Protein AF-A0A6P0N8S7-F1 (afdb_monomer_lite)

Foldseek 3Di:
DDPLVVVLVVVCVVCVVVLVVVLVVCCVVVVHHSVVCVVVVSVVVSVVVVVVVVVVPQDCVRDPDPVRVVVVVVVVVVVCPPPPDDDDDPCCVDPCNVCVPPD

pLDDT: mean 82.35, std 13.81, range [39.59, 96.38]

Radius of gyration: 26.08 Å; chains: 1; bounding box: 46×34×67 Å

Structure (mmCIF, N/CA/C/O backbone):
data_AF-A0A6P0N8S7-F1
#
_entry.id   AF-A0A6P0N8S7-F1
#
loop_
_atom_site.group_PDB
_atom_site.id
_atom_site.type_symbol
_atom_site.label_atom_id
_atom_site.label_alt_id
_atom_site.label_comp_id
_atom_site.label_asym_id
_atom_site.label_entity_id
_atom_site.label_seq_id
_atom_site.pdbx_PDB_ins_code
_atom_site.Cartn_x
_atom_site.Cartn_y
_atom_site.Cartn_z
_atom_site.occupancy
_atom_site.B_iso_or_equiv
_atom_site.auth_seq_id
_atom_site.auth_comp_id
_atom_site.auth_asym_id
_atom_site.auth_atom_id
_atom_site.pdbx_PDB_model_num
ATOM 1 N N . MET A 1 1 ? 15.815 -13.318 18.205 1.00 39.59 1 MET A N 1
ATOM 2 C CA . MET A 1 1 ? 14.630 -12.730 18.870 1.00 39.59 1 MET A CA 1
ATOM 3 C C . MET A 1 1 ? 14.447 -11.328 18.313 1.00 39.59 1 MET A C 1
ATOM 5 O O . MET A 1 1 ? 15.402 -10.567 18.320 1.00 39.59 1 MET A O 1
ATOM 9 N N . SER A 1 2 ? 13.301 -11.078 17.676 1.00 42.38 2 SER A N 1
ATOM 10 C CA . SER A 1 2 ? 13.120 -10.032 16.658 1.00 42.38 2 SER A CA 1
ATOM 11 C C . SER A 1 2 ? 12.951 -8.624 17.246 1.00 42.38 2 SER A C 1
ATOM 13 O O . SER A 1 2 ? 12.239 -8.454 18.235 1.00 42.38 2 SER A O 1
ATOM 15 N N . LYS A 1 3 ? 13.568 -7.622 16.604 1.00 48.28 3 LYS A N 1
ATOM 16 C CA . LYS A 1 3 ? 13.580 -6.185 16.966 1.00 48.28 3 LYS A CA 1
ATOM 17 C C . LYS A 1 3 ? 12.164 -5.602 17.148 1.00 48.28 3 LYS A C 1
ATOM 19 O O . LYS A 1 3 ? 11.936 -4.782 18.031 1.00 48.28 3 LYS A O 1
ATOM 24 N N . LEU A 1 4 ? 11.203 -6.146 16.398 1.00 51.06 4 LEU A N 1
ATOM 25 C CA . LEU A 1 4 ? 9.774 -5.817 16.450 1.00 51.06 4 LEU A CA 1
ATOM 26 C C . LEU A 1 4 ? 9.123 -6.109 17.815 1.00 51.06 4 LEU A C 1
ATOM 28 O O . LEU A 1 4 ? 8.250 -5.369 18.257 1.00 51.06 4 LEU A O 1
ATOM 32 N N . SER A 1 5 ? 9.566 -7.157 18.522 1.00 53.22 5 SER A N 1
ATOM 33 C CA . SER A 1 5 ? 8.971 -7.545 19.810 1.00 53.22 5 SER A CA 1
ATOM 34 C C . SER A 1 5 ? 9.342 -6.596 20.951 1.00 53.22 5 SER A C 1
ATOM 36 O O . SER A 1 5 ? 8.564 -6.469 21.892 1.00 53.22 5 SER A O 1
ATOM 38 N N . HIS A 1 6 ? 10.516 -5.959 20.895 1.00 52.47 6 HIS A N 1
ATOM 39 C CA . HIS A 1 6 ? 10.926 -4.980 21.908 1.00 52.47 6 HIS A CA 1
ATOM 40 C C . HIS A 1 6 ? 10.215 -3.641 21.689 1.00 52.47 6 HIS A C 1
ATOM 42 O O . HIS A 1 6 ? 9.634 -3.096 22.620 1.00 52.47 6 HIS A O 1
ATOM 48 N N . GLN A 1 7 ? 10.142 -3.179 20.438 1.00 55.50 7 GLN A N 1
ATOM 49 C CA . GLN A 1 7 ? 9.487 -1.917 20.088 1.00 55.50 7 GLN A CA 1
ATOM 50 C C . GLN A 1 7 ? 7.981 -1.919 20.411 1.00 55.50 7 GLN A C 1
ATOM 52 O O . GLN A 1 7 ? 7.462 -0.923 20.908 1.00 55.50 7 GLN A O 1
ATOM 57 N N . TYR A 1 8 ? 7.291 -3.050 20.216 1.00 57.34 8 TYR A N 1
ATOM 58 C CA . TYR A 1 8 ? 5.880 -3.200 20.596 1.00 57.34 8 TYR A CA 1
ATOM 59 C C . TYR A 1 8 ? 5.665 -3.189 22.121 1.00 57.34 8 TYR A C 1
ATOM 61 O O . TYR A 1 8 ? 4.682 -2.637 22.613 1.00 57.34 8 TYR A O 1
ATOM 69 N N . SER A 1 9 ? 6.599 -3.774 22.880 1.00 59.38 9 SER A N 1
ATOM 70 C CA . SER A 1 9 ? 6.533 -3.826 24.346 1.00 59.38 9 SER A CA 1
ATOM 71 C C . SER A 1 9 ? 6.751 -2.450 24.979 1.00 59.38 9 SER A C 1
ATOM 73 O O . SER A 1 9 ? 6.021 -2.074 25.896 1.00 59.38 9 SER A O 1
ATOM 75 N N . ASP A 1 10 ? 7.714 -1.682 24.471 1.00 61.84 10 ASP A N 1
ATOM 76 C CA . ASP A 1 10 ? 8.023 -0.343 24.982 1.00 61.84 10 ASP A CA 1
ATOM 77 C C . ASP A 1 10 ? 6.930 0.672 24.607 1.00 61.84 10 ASP A C 1
ATOM 79 O O . ASP A 1 10 ? 6.531 1.500 25.431 1.00 61.84 10 ASP A O 1
ATOM 83 N N . PHE A 1 11 ? 6.368 0.554 23.397 1.00 67.06 11 PHE A N 1
ATOM 84 C CA . PHE A 1 11 ? 5.232 1.359 22.941 1.00 67.06 11 PHE A CA 1
ATOM 85 C C . PHE A 1 11 ? 3.983 1.131 23.803 1.00 67.06 11 PHE A C 1
ATOM 87 O O . PHE A 1 11 ? 3.397 2.087 24.312 1.00 67.06 11 PHE A O 1
ATOM 94 N N . ASN A 1 12 ? 3.604 -0.129 24.041 1.00 66.44 12 ASN A N 1
ATOM 95 C CA . ASN A 1 12 ? 2.434 -0.445 24.865 1.00 66.44 12 ASN A CA 1
ATOM 96 C C . ASN A 1 12 ? 2.567 0.062 26.301 1.00 66.44 12 ASN A C 1
ATOM 98 O O . ASN A 1 12 ? 1.564 0.422 26.908 1.00 66.44 12 ASN A O 1
ATOM 102 N N . ASN A 1 13 ? 3.785 0.115 26.840 1.00 71.19 13 ASN A N 1
ATOM 103 C CA . ASN A 1 13 ? 4.009 0.613 28.191 1.00 71.19 13 ASN A CA 1
ATOM 104 C C . ASN A 1 13 ? 3.863 2.145 28.266 1.00 71.19 13 ASN A C 1
ATOM 106 O O . ASN A 1 13 ? 3.286 2.668 29.216 1.00 71.19 13 ASN A O 1
ATOM 110 N N . SER A 1 14 ? 4.310 2.870 27.232 1.00 82.19 14 SER A N 1
ATOM 111 C CA . SER A 1 14 ? 4.187 4.334 27.164 1.00 82.19 14 SER A CA 1
ATOM 112 C C . SER A 1 14 ? 2.754 4.825 26.923 1.00 82.19 14 SER A C 1
ATOM 114 O O . SER A 1 14 ? 2.431 5.941 27.324 1.00 82.19 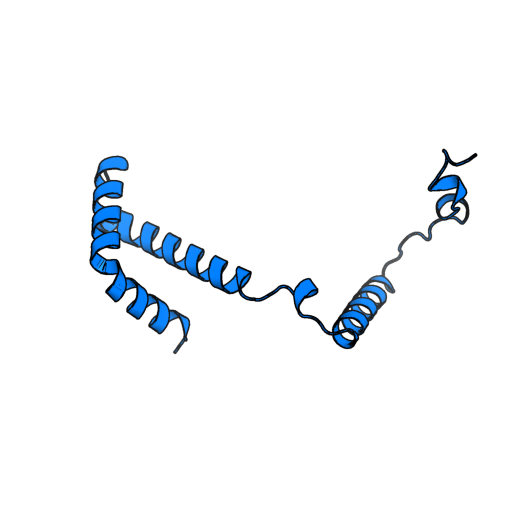14 SER A O 1
ATOM 116 N N . TYR A 1 15 ? 1.906 4.021 26.274 1.00 84.44 15 TYR A N 1
ATOM 117 C CA . TYR A 1 15 ? 0.534 4.394 25.893 1.00 84.44 15 TYR A CA 1
ATOM 118 C C . TYR A 1 15 ? -0.540 3.513 26.545 1.00 84.44 15 TYR A C 1
ATOM 120 O O . TYR A 1 15 ? -1.685 3.488 26.093 1.00 84.44 15 TYR A O 1
ATOM 128 N N . ALA A 1 16 ? -0.202 2.795 27.622 1.00 85.94 16 ALA A N 1
ATOM 129 C CA . ALA A 1 16 ? -1.098 1.831 28.266 1.00 85.94 16 ALA A CA 1
ATOM 130 C C . ALA A 1 16 ? -2.468 2.438 28.622 1.00 85.94 16 ALA A C 1
ATOM 132 O O . ALA A 1 16 ? -3.509 1.836 28.368 1.00 85.94 16 ALA A O 1
ATOM 133 N N . GLN A 1 17 ? -2.476 3.663 29.155 1.00 87.88 17 GLN A N 1
ATOM 134 C CA . GLN A 1 17 ? -3.706 4.348 29.548 1.00 87.88 17 GLN A CA 1
ATOM 135 C C . GLN A 1 17 ? -4.598 4.716 28.350 1.00 87.88 17 GLN A C 1
ATOM 137 O O . GLN A 1 17 ? -5.825 4.679 28.462 1.00 87.88 17 GLN A O 1
ATOM 142 N N . ASP A 1 18 ? -4.009 5.061 27.207 1.00 90.69 18 ASP A N 1
ATOM 143 C CA . ASP A 1 18 ? -4.760 5.402 25.996 1.00 90.69 18 ASP A CA 1
ATOM 144 C C . ASP A 1 18 ? -5.334 4.143 25.340 1.00 90.69 18 ASP A C 1
ATOM 146 O O . ASP A 1 18 ? -6.491 4.132 24.914 1.00 90.69 18 ASP A O 1
ATOM 150 N N . ILE A 1 19 ? -4.566 3.050 25.339 1.00 90.44 19 ILE A N 1
ATOM 151 C CA . ILE A 1 19 ? -5.007 1.745 24.832 1.00 90.44 19 ILE A CA 1
ATOM 152 C C . ILE A 1 19 ? -6.218 1.239 25.628 1.00 90.44 19 ILE A C 1
ATOM 154 O O . ILE A 1 19 ? -7.210 0.821 25.030 1.00 90.44 19 ILE A O 1
ATOM 158 N N . GLU A 1 20 ? -6.193 1.342 26.959 1.00 91.62 20 GLU A N 1
ATOM 159 C CA . GLU A 1 20 ? -7.328 0.956 27.811 1.00 91.62 20 GLU A CA 1
ATOM 160 C C . GLU A 1 20 ? -8.578 1.814 27.553 1.00 91.62 20 GLU A C 1
ATOM 162 O O . GLU A 1 20 ? -9.700 1.300 27.490 1.00 91.62 20 GLU A O 1
ATOM 167 N N . GLN A 1 21 ? -8.409 3.121 27.329 1.00 94.25 21 GLN A N 1
ATOM 168 C CA . GLN A 1 21 ? -9.524 4.002 26.969 1.00 94.25 21 GLN A CA 1
ATOM 169 C C . GLN A 1 21 ? -10.141 3.620 25.618 1.00 94.25 21 GLN A C 1
ATOM 171 O O . GLN A 1 21 ? -11.369 3.542 25.502 1.00 94.25 21 GLN A O 1
ATOM 176 N N . VAL A 1 22 ? -9.310 3.348 24.609 1.00 94.12 22 VAL A N 1
ATOM 177 C CA . VAL A 1 22 ? -9.761 2.905 23.281 1.00 94.12 22 VAL A CA 1
ATOM 178 C C . VAL A 1 22 ? -10.481 1.560 23.372 1.00 94.12 22 VAL A C 1
ATOM 180 O O . VAL A 1 22 ? -11.565 1.418 22.804 1.00 94.12 22 VAL A O 1
ATOM 183 N N . LEU A 1 23 ? -9.954 0.600 24.137 1.00 93.00 23 LEU A N 1
ATOM 184 C CA . LEU A 1 23 ? -10.612 -0.687 24.381 1.00 93.00 23 LEU A CA 1
ATOM 185 C C . LEU A 1 23 ? -11.997 -0.509 25.009 1.00 93.00 23 LEU A C 1
ATOM 187 O O . LEU A 1 23 ? -12.968 -1.117 24.550 1.00 93.00 23 LEU A O 1
ATOM 191 N N . GLY A 1 24 ? -12.115 0.359 26.015 1.00 93.06 24 GLY A N 1
ATOM 192 C CA . GLY A 1 24 ? -13.391 0.665 26.660 1.00 93.06 24 GLY A CA 1
ATOM 193 C C . GLY A 1 24 ? -14.399 1.323 25.712 1.00 93.06 24 GLY A C 1
ATOM 194 O O . GLY A 1 24 ? -15.585 0.983 25.732 1.00 93.06 24 GLY A O 1
ATOM 195 N N . MET A 1 25 ? -13.947 2.238 24.851 1.00 96.19 25 MET A N 1
ATOM 196 C CA . MET A 1 25 ? -14.800 2.869 23.838 1.00 96.19 25 MET A CA 1
ATOM 197 C C . MET A 1 25 ? -15.273 1.862 22.790 1.00 96.19 25 MET A C 1
ATOM 199 O O . MET A 1 25 ? -16.472 1.776 22.519 1.00 96.19 25 MET A O 1
ATOM 203 N N . LEU A 1 26 ? -14.363 1.051 22.251 1.00 94.81 26 LEU A N 1
ATOM 204 C CA . LEU A 1 26 ? -14.697 0.014 21.278 1.00 94.81 26 LEU A CA 1
ATOM 205 C C . LEU A 1 26 ? -15.637 -1.039 21.876 1.00 94.81 26 LEU A C 1
ATOM 207 O O . LEU A 1 26 ? -16.546 -1.493 21.182 1.00 94.81 26 LEU A O 1
ATOM 211 N N . SER A 1 27 ? -15.487 -1.382 23.159 1.00 96.00 27 SER A N 1
ATOM 212 C CA . SER A 1 27 ? -16.400 -2.290 23.867 1.00 96.00 27 SER A CA 1
ATOM 213 C C . SER A 1 27 ? -17.828 -1.756 23.894 1.00 96.00 27 SER A C 1
ATOM 215 O O . SER A 1 27 ? -18.763 -2.476 23.538 1.00 96.00 27 SER A O 1
ATOM 217 N N . LYS A 1 28 ? -17.995 -0.465 24.199 1.00 95.31 28 LYS A N 1
ATOM 218 C CA . LYS A 1 28 ? -19.304 0.202 24.173 1.00 95.31 28 LYS A CA 1
ATOM 219 C C . LYS A 1 28 ? -19.895 0.283 22.765 1.00 95.31 28 LYS A C 1
ATOM 221 O O . LYS A 1 28 ? -21.077 0.014 22.597 1.00 95.31 28 LYS A O 1
ATOM 226 N N . ILE A 1 29 ? -19.090 0.642 21.762 1.00 96.38 29 ILE A N 1
ATOM 227 C CA . ILE A 1 29 ? -19.560 0.829 20.377 1.00 96.38 29 ILE A CA 1
ATOM 228 C C . ILE A 1 29 ? -19.942 -0.508 19.738 1.00 96.38 29 ILE A C 1
ATOM 230 O O . ILE A 1 29 ? -20.963 -0.608 19.064 1.00 96.38 29 ILE A O 1
ATOM 234 N N . THR A 1 30 ? -19.126 -1.541 19.942 1.00 93.44 30 THR A N 1
ATOM 235 C CA . THR A 1 30 ? -19.309 -2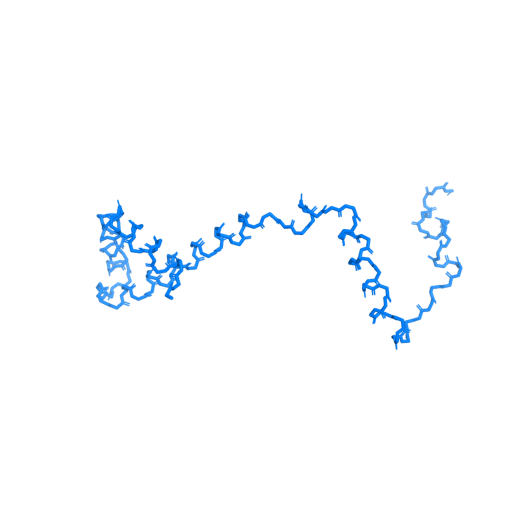.838 19.274 1.00 93.44 30 THR A CA 1
ATOM 236 C C . THR A 1 30 ? -20.164 -3.814 20.075 1.00 93.44 30 THR A C 1
ATOM 238 O O . THR A 1 30 ? -20.505 -4.873 19.554 1.00 93.44 30 THR A O 1
ATOM 241 N N . SER A 1 31 ? -20.529 -3.468 21.318 1.00 95.44 31 SER A N 1
ATOM 242 C CA . SER A 1 31 ? -21.216 -4.360 22.265 1.00 95.44 31 SER A CA 1
ATOM 243 C C . SER A 1 31 ? -20.473 -5.686 22.486 1.00 95.44 31 SER A C 1
ATOM 245 O O . SER A 1 31 ? -21.092 -6.727 22.698 1.00 95.44 31 SER A O 1
ATOM 247 N N . ARG A 1 32 ? -19.137 -5.653 22.415 1.00 94.12 32 ARG A N 1
ATOM 248 C CA . ARG A 1 32 ? -18.247 -6.803 22.637 1.00 94.12 32 ARG A CA 1
ATOM 249 C C . ARG A 1 32 ? -17.427 -6.596 23.898 1.00 94.12 32 ARG A C 1
ATOM 251 O O . ARG A 1 32 ? -17.202 -5.462 24.328 1.00 94.12 32 ARG A O 1
ATOM 258 N N . SER A 1 33 ? -16.957 -7.683 24.490 1.00 93.12 33 SER A N 1
ATOM 259 C CA . SER A 1 33 ? -16.074 -7.609 25.650 1.00 93.12 33 SER A CA 1
ATOM 260 C C . SER A 1 33 ? -14.692 -7.065 25.272 1.00 93.12 33 SER A C 1
ATOM 262 O O . SER A 1 33 ? -14.224 -7.202 24.140 1.00 93.12 33 SER A O 1
ATOM 264 N N . VAL A 1 34 ? -13.996 -6.484 26.250 1.00 91.38 34 VAL A N 1
ATOM 265 C CA . VAL A 1 34 ? -12.607 -6.027 26.078 1.00 91.38 34 VAL A CA 1
ATOM 266 C C . VAL A 1 34 ? -11.696 -7.174 25.625 1.00 91.38 34 VAL A C 1
ATOM 268 O O . VAL A 1 34 ? -10.839 -6.972 24.769 1.00 91.38 34 VAL A O 1
ATOM 271 N N . ALA A 1 35 ? -11.922 -8.391 26.131 1.00 90.69 35 ALA A N 1
ATOM 272 C CA . ALA A 1 35 ? -11.158 -9.579 25.757 1.00 90.69 35 ALA A CA 1
ATOM 273 C C . ALA A 1 35 ? -11.327 -9.958 24.275 1.00 90.69 35 ALA A C 1
ATOM 275 O O . ALA A 1 35 ? -10.365 -10.383 23.641 1.00 90.69 35 ALA A O 1
ATOM 276 N N . GLU A 1 36 ? -12.523 -9.768 23.711 1.00 91.38 36 GLU A N 1
ATOM 277 C CA . GLU A 1 36 ? -12.787 -10.017 22.288 1.00 91.38 36 GLU A CA 1
ATOM 278 C C . GLU A 1 36 ? -12.185 -8.934 21.389 1.00 91.38 36 GLU A C 1
ATOM 280 O O . GLU A 1 36 ? -11.793 -9.219 20.264 1.00 91.38 36 GLU A O 1
ATOM 285 N N . ILE A 1 37 ? -12.095 -7.692 21.869 1.00 93.38 37 ILE A N 1
ATOM 286 C CA . ILE A 1 37 ? -11.596 -6.555 21.080 1.00 93.38 37 ILE A CA 1
ATOM 287 C C . ILE A 1 37 ? -10.076 -6.481 21.092 1.00 93.38 37 ILE A C 1
ATOM 289 O O . ILE A 1 37 ? -9.478 -6.129 20.075 1.00 93.38 37 ILE A O 1
ATOM 293 N N . LYS A 1 38 ? -9.448 -6.826 22.219 1.00 90.94 38 LYS A N 1
ATOM 294 C CA . LYS A 1 38 ? -7.998 -6.763 22.399 1.00 90.94 38 LYS A CA 1
ATOM 295 C C . LYS A 1 38 ? -7.195 -7.337 21.219 1.00 90.94 38 LYS A C 1
ATOM 297 O O . LYS A 1 38 ? -6.363 -6.596 20.699 1.00 90.94 38 LYS A O 1
ATOM 302 N N . PRO A 1 39 ? -7.446 -8.567 20.724 1.00 93.06 39 PRO A N 1
ATOM 303 C CA . PRO A 1 39 ? -6.678 -9.105 19.600 1.00 93.06 39 PRO A CA 1
ATOM 304 C C . PRO A 1 39 ? -6.855 -8.301 18.303 1.00 93.06 39 PRO A C 1
ATOM 306 O O . PRO A 1 39 ? -5.919 -8.200 17.514 1.00 93.06 39 PRO A O 1
ATOM 309 N N . HIS A 1 40 ? -8.026 -7.699 18.077 1.00 92.38 40 HIS A N 1
ATOM 310 C CA . HIS A 1 40 ? -8.269 -6.863 16.899 1.00 92.38 40 HIS A CA 1
ATOM 311 C C . HIS A 1 40 ? -7.529 -5.528 16.983 1.00 92.38 40 HIS A C 1
ATOM 313 O O . HIS A 1 40 ? -6.952 -5.085 15.990 1.00 92.38 40 HIS A O 1
ATOM 319 N N . LEU A 1 41 ? -7.520 -4.904 18.163 1.00 91.31 41 LEU A N 1
ATOM 320 C CA . LEU A 1 41 ? -6.769 -3.673 18.389 1.00 91.31 41 LEU A CA 1
ATOM 321 C C . LEU A 1 41 ? -5.261 -3.926 18.291 1.00 91.31 41 LEU A C 1
ATOM 323 O O . LEU A 1 41 ? -4.569 -3.171 17.616 1.00 91.31 41 LEU A O 1
ATOM 327 N N . ASP A 1 42 ? -4.768 -5.016 18.884 1.00 89.94 42 ASP A N 1
ATOM 328 C CA . ASP A 1 42 ? -3.360 -5.411 18.785 1.00 89.94 42 ASP A CA 1
ATOM 329 C C . ASP A 1 42 ? -2.942 -5.634 17.320 1.00 89.94 42 ASP A C 1
ATOM 331 O O . ASP A 1 42 ? -1.882 -5.178 16.889 1.00 89.94 42 ASP A O 1
ATOM 335 N N . ALA A 1 43 ? -3.780 -6.302 16.519 1.00 90.88 43 ALA A N 1
ATOM 336 C CA . ALA A 1 43 ? -3.516 -6.500 15.094 1.00 90.88 43 ALA A CA 1
ATOM 337 C C . ALA A 1 43 ? -3.486 -5.172 14.316 1.00 90.88 43 ALA A C 1
ATOM 339 O O . ALA A 1 43 ? -2.616 -4.977 13.466 1.00 90.88 43 ALA A O 1
ATOM 340 N N . LEU A 1 44 ? -4.399 -4.245 14.624 1.00 91.06 44 LEU A N 1
ATOM 341 C CA . LEU A 1 44 ? -4.442 -2.923 13.997 1.00 91.06 44 LEU A CA 1
ATOM 342 C C . LEU A 1 44 ? -3.202 -2.088 14.341 1.00 91.06 44 LEU A C 1
ATOM 344 O O . LEU A 1 44 ? -2.593 -1.510 13.445 1.00 91.06 44 LEU A O 1
ATOM 348 N N . LEU A 1 45 ? -2.810 -2.046 15.617 1.00 89.31 45 LEU A N 1
ATOM 349 C CA . LEU A 1 45 ? -1.627 -1.309 16.070 1.00 89.31 45 LEU A CA 1
ATOM 350 C C . LEU A 1 45 ? -0.348 -1.860 15.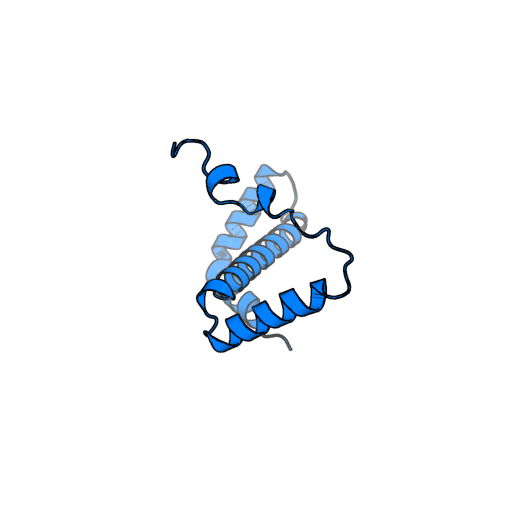437 1.00 89.31 45 LEU A C 1
ATOM 352 O O . LEU A 1 45 ? 0.490 -1.089 14.976 1.00 89.31 45 LEU A O 1
ATOM 356 N N . ASN A 1 46 ? -0.216 -3.187 15.360 1.00 86.06 46 ASN A N 1
ATOM 357 C CA . ASN A 1 46 ? 0.905 -3.817 14.665 1.00 86.06 46 ASN A CA 1
ATOM 358 C C . ASN A 1 46 ? 0.961 -3.408 13.193 1.00 86.06 46 ASN A C 1
ATOM 360 O O . ASN A 1 46 ? 2.020 -3.008 12.718 1.00 86.06 46 ASN A O 1
ATOM 364 N N . ARG A 1 47 ? -0.176 -3.448 12.494 1.00 86.25 47 ARG A N 1
ATOM 365 C CA . ARG A 1 47 ? -0.247 -3.057 11.085 1.00 86.25 47 ARG A CA 1
ATOM 366 C C . ARG A 1 47 ? 0.147 -1.594 10.871 1.00 86.25 47 ARG A C 1
ATOM 368 O O . ARG A 1 47 ? 0.947 -1.316 9.990 1.00 86.25 47 ARG A O 1
ATOM 375 N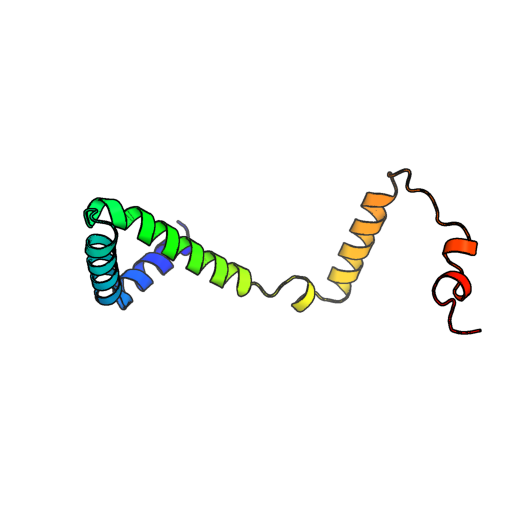 N . LEU A 1 48 ? -0.379 -0.673 11.678 1.00 85.06 48 LEU A N 1
ATOM 376 C CA . LEU A 1 48 ? -0.060 0.756 11.554 1.00 85.06 48 LEU A CA 1
ATOM 377 C C . LEU A 1 48 ? 1.421 1.046 11.829 1.00 85.06 48 LEU A C 1
ATOM 379 O O . LEU A 1 48 ? 2.007 1.922 11.197 1.00 85.06 48 LEU A O 1
ATOM 383 N N . ASN A 1 49 ? 2.038 0.302 12.748 1.00 81.81 49 ASN A N 1
ATOM 384 C CA . ASN A 1 49 ? 3.473 0.406 13.001 1.00 81.81 49 ASN A CA 1
ATOM 385 C C . ASN A 1 49 ? 4.303 -0.160 11.840 1.00 81.81 49 ASN A C 1
ATOM 387 O O . ASN A 1 49 ? 5.293 0.455 11.464 1.00 81.81 49 ASN A O 1
ATOM 391 N N . GLN A 1 50 ? 3.882 -1.275 11.237 1.00 75.75 50 GLN A N 1
ATOM 392 C CA . GLN A 1 50 ? 4.530 -1.816 10.038 1.00 75.75 50 GLN A CA 1
ATOM 393 C C . GLN A 1 50 ? 4.417 -0.859 8.849 1.00 75.75 50 GLN A C 1
ATOM 395 O O . GLN A 1 50 ? 5.423 -0.553 8.231 1.00 75.75 50 GLN A O 1
ATOM 400 N N . GLU A 1 51 ? 3.230 -0.309 8.581 1.00 74.50 51 GLU A N 1
ATOM 401 C CA . GLU A 1 51 ? 3.030 0.682 7.514 1.00 74.50 51 GLU A CA 1
ATOM 402 C C . GLU A 1 51 ? 3.880 1.942 7.739 1.00 74.50 51 GLU A C 1
ATOM 404 O O . GLU A 1 51 ? 4.379 2.536 6.785 1.00 74.50 51 GLU A O 1
ATOM 409 N N . LYS A 1 52 ? 4.088 2.343 8.999 1.00 68.88 52 LYS A N 1
ATOM 410 C CA . LYS A 1 52 ? 4.996 3.439 9.346 1.00 68.88 52 LYS A CA 1
ATOM 411 C C . LYS A 1 52 ? 6.455 3.096 9.044 1.00 68.88 52 LYS A C 1
ATOM 413 O O . LYS A 1 52 ? 7.166 3.961 8.542 1.00 68.88 52 LYS A O 1
ATOM 418 N N . ASP A 1 53 ? 6.892 1.877 9.343 1.00 64.62 53 ASP A N 1
ATOM 419 C CA . ASP A 1 53 ? 8.258 1.426 9.069 1.00 64.62 53 ASP A CA 1
ATOM 420 C C . ASP A 1 53 ? 8.493 1.229 7.557 1.00 64.62 53 ASP A C 1
ATOM 422 O O . ASP A 1 53 ? 9.522 1.665 7.043 1.00 64.62 53 ASP A O 1
ATOM 426 N N . ASP A 1 54 ? 7.514 0.693 6.824 1.00 61.31 54 ASP A N 1
ATOM 427 C CA . ASP A 1 54 ? 7.552 0.524 5.363 1.00 61.31 54 ASP A CA 1
ATOM 428 C C . ASP A 1 54 ? 7.465 1.874 4.624 1.00 61.31 54 ASP A C 1
ATOM 430 O O . ASP A 1 54 ? 8.098 2.078 3.589 1.00 61.31 54 ASP A O 1
ATOM 434 N N . SER A 1 55 ? 6.730 2.848 5.172 1.00 57.38 55 SER A N 1
ATOM 435 C CA . SER A 1 55 ? 6.727 4.228 4.670 1.00 57.38 55 SER A CA 1
ATOM 436 C C . SER A 1 55 ? 8.002 4.996 5.041 1.00 57.38 55 SER A C 1
ATOM 438 O O . SER A 1 55 ? 8.296 6.004 4.400 1.00 57.38 55 SER A O 1
ATOM 440 N N . ALA A 1 56 ? 8.725 4.572 6.083 1.00 57.12 56 ALA A N 1
ATOM 441 C CA . ALA A 1 56 ? 9.994 5.162 6.506 1.00 57.12 56 ALA A CA 1
ATOM 442 C C . ALA A 1 56 ? 11.209 4.509 5.828 1.00 57.12 56 ALA A C 1
ATOM 444 O O . ALA A 1 56 ? 12.285 5.113 5.810 1.00 57.12 56 ALA A O 1
ATOM 445 N N . SER A 1 57 ? 11.061 3.317 5.234 1.00 60.09 57 SER A N 1
ATOM 446 C CA . SER A 1 57 ? 11.981 2.859 4.198 1.00 60.09 57 SER A CA 1
ATOM 447 C C . SER A 1 57 ? 11.754 3.723 2.966 1.00 60.09 57 SER A C 1
ATOM 449 O O . SER A 1 57 ? 10.844 3.481 2.177 1.00 60.09 57 SER A O 1
ATOM 451 N N . ALA A 1 58 ? 12.545 4.790 2.856 1.00 64.94 58 ALA A N 1
ATOM 452 C CA . ALA A 1 58 ? 12.512 5.669 1.704 1.00 64.94 58 ALA A CA 1
ATOM 453 C C . ALA A 1 58 ? 12.626 4.812 0.440 1.00 64.94 58 ALA A C 1
ATOM 455 O O . ALA A 1 58 ? 13.484 3.930 0.338 1.00 64.94 58 ALA A O 1
ATOM 456 N N . SER A 1 59 ? 11.660 4.995 -0.457 1.00 76.12 59 SER A N 1
ATOM 457 C CA . SER A 1 59 ? 11.470 4.094 -1.589 1.00 76.12 59 SER A CA 1
ATOM 458 C C . SER A 1 59 ? 12.748 4.001 -2.429 1.00 76.12 59 SER A C 1
ATOM 460 O O . SER A 1 59 ? 13.560 4.929 -2.426 1.00 76.12 59 SER A O 1
ATOM 462 N N . PHE A 1 60 ? 12.919 2.907 -3.178 1.00 80.88 60 PHE A N 1
ATOM 463 C CA . PHE A 1 60 ? 14.025 2.760 -4.136 1.00 80.88 60 PHE A CA 1
ATOM 464 C C . PHE A 1 60 ? 14.188 4.040 -4.982 1.00 80.88 60 PHE A C 1
ATOM 466 O O . PHE A 1 60 ? 15.254 4.634 -5.067 1.00 80.88 60 PHE A O 1
ATOM 473 N N . TYR A 1 61 ? 13.073 4.587 -5.466 1.00 78.38 61 TYR A N 1
ATOM 474 C CA . TYR A 1 61 ? 13.039 5.813 -6.263 1.00 78.38 61 TYR A CA 1
ATOM 475 C C . TYR A 1 61 ? 13.597 7.065 -5.571 1.00 78.38 61 TYR A C 1
ATOM 477 O O . TYR A 1 61 ? 14.049 7.985 -6.249 1.00 78.38 61 TYR A O 1
ATOM 485 N N . GLU A 1 62 ? 13.540 7.119 -4.244 1.00 78.56 62 GLU A N 1
ATOM 486 C CA . GLU A 1 62 ? 13.943 8.274 -3.440 1.00 78.56 62 GLU A CA 1
ATOM 487 C C . GLU A 1 62 ? 15.392 8.173 -2.945 1.00 78.56 62 GLU A C 1
ATOM 489 O O . GLU A 1 62 ? 16.033 9.195 -2.711 1.00 78.56 62 GLU A O 1
ATOM 494 N N . THR A 1 63 ? 15.920 6.955 -2.799 1.00 82.19 63 THR A N 1
ATOM 495 C CA . THR A 1 63 ? 17.235 6.717 -2.177 1.00 82.19 63 THR A CA 1
ATOM 496 C C . THR A 1 63 ? 18.274 6.101 -3.087 1.00 82.19 63 THR A C 1
ATOM 498 O O . THR A 1 63 ? 19.458 6.151 -2.746 1.00 82.19 63 THR A O 1
ATOM 501 N N . SER A 1 64 ? 17.867 5.544 -4.225 1.00 88.31 64 SER A N 1
ATOM 502 C CA . SER A 1 64 ? 18.790 4.795 -5.058 1.00 88.31 64 SER A CA 1
ATOM 503 C C . SER A 1 64 ? 19.828 5.665 -5.740 1.00 88.31 64 SER A C 1
ATOM 505 O O . SER A 1 64 ? 19.545 6.764 -6.232 1.00 88.31 64 SER A O 1
ATOM 507 N N . THR A 1 65 ? 21.048 5.141 -5.799 1.00 92.06 65 THR A N 1
ATOM 508 C CA . THR A 1 65 ? 22.144 5.783 -6.524 1.00 92.06 65 THR A CA 1
ATOM 509 C C . THR A 1 65 ? 21.969 5.625 -8.032 1.00 92.06 65 THR A C 1
ATOM 511 O O . THR A 1 65 ? 21.161 4.833 -8.523 1.00 92.06 65 THR A O 1
ATOM 514 N N . HIS A 1 66 ? 22.754 6.376 -8.805 1.00 92.75 66 HIS A N 1
ATOM 515 C CA . HIS A 1 66 ? 22.733 6.268 -10.262 1.00 92.75 66 HIS A CA 1
ATOM 516 C C . HIS A 1 66 ? 23.119 4.860 -10.752 1.00 92.75 66 HIS A C 1
ATOM 518 O O . HIS A 1 66 ? 22.573 4.367 -11.742 1.00 92.75 66 HIS A O 1
ATOM 524 N N . GLU A 1 67 ? 24.035 4.197 -10.049 1.00 94.38 67 GLU A N 1
ATOM 525 C CA . GLU A 1 67 ? 24.478 2.835 -10.343 1.00 94.38 67 GLU A CA 1
ATOM 526 C C . GLU A 1 67 ? 23.371 1.810 -10.079 1.00 94.38 67 GLU A C 1
ATOM 528 O O . GLU A 1 67 ? 23.147 0.935 -10.913 1.00 94.38 67 GLU A O 1
ATOM 533 N N . GLU A 1 68 ? 22.644 1.942 -8.967 1.00 92.25 68 GLU A N 1
ATOM 534 C CA . GLU A 1 68 ? 21.507 1.070 -8.638 1.00 92.25 68 GLU A CA 1
ATOM 535 C C . GLU A 1 68 ? 20.378 1.226 -9.658 1.00 92.25 68 GLU A C 1
ATOM 537 O O . GLU A 1 68 ? 19.829 0.240 -10.145 1.00 92.25 68 GLU A O 1
ATOM 542 N N . TRP A 1 69 ? 20.102 2.462 -10.068 1.00 95.00 69 TRP A N 1
ATOM 543 C CA . TRP A 1 69 ? 19.169 2.753 -11.151 1.00 95.00 69 TRP A CA 1
ATOM 544 C C . TRP A 1 69 ? 19.585 2.139 -12.488 1.00 95.00 69 TRP A C 1
ATOM 546 O O . TRP A 1 69 ? 18.750 1.596 -13.212 1.00 95.00 69 TRP A O 1
ATOM 556 N N . SER A 1 70 ? 20.875 2.208 -12.815 1.00 95.25 70 SER A N 1
ATOM 557 C CA . SER A 1 70 ? 21.411 1.611 -14.041 1.00 95.25 70 SER A CA 1
ATOM 558 C C . SER A 1 70 ? 21.295 0.085 -14.018 1.00 95.25 70 SER A C 1
ATOM 560 O O . SER A 1 70 ? 20.962 -0.523 -15.035 1.00 95.25 70 SER A O 1
ATOM 562 N N . ALA A 1 71 ? 21.525 -0.532 -12.857 1.00 95.38 71 ALA A N 1
ATOM 563 C 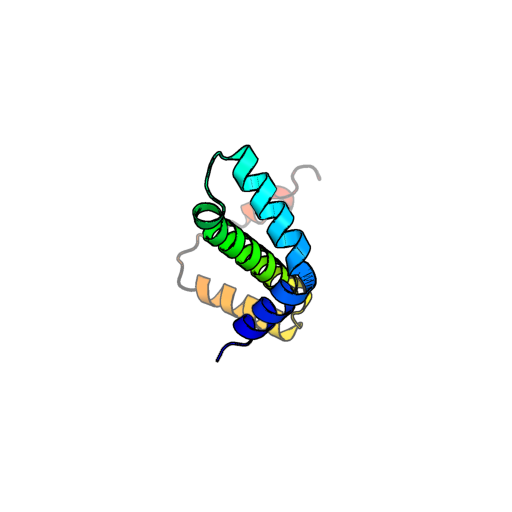CA . ALA A 1 71 ? 21.387 -1.971 -12.671 1.00 95.38 71 ALA A CA 1
ATOM 564 C C . ALA A 1 71 ? 19.926 -2.435 -12.801 1.00 95.38 71 ALA A C 1
ATOM 566 O O . ALA A 1 71 ? 19.667 -3.388 -13.535 1.00 95.38 71 ALA A O 1
ATOM 567 N N . GLU A 1 72 ? 18.972 -1.746 -12.164 1.00 95.00 72 GLU A N 1
ATOM 568 C CA . GLU A 1 72 ? 17.541 -2.065 -12.292 1.00 95.00 72 GLU A CA 1
ATOM 569 C C . GLU A 1 72 ? 17.034 -1.878 -13.725 1.00 95.00 72 GLU A C 1
ATOM 571 O O . GLU A 1 72 ? 16.291 -2.715 -14.238 1.00 95.00 72 GLU A O 1
ATOM 576 N N . PHE A 1 73 ? 17.480 -0.826 -14.418 1.00 93.94 73 PHE A N 1
ATOM 577 C CA . PHE A 1 73 ? 17.137 -0.640 -15.826 1.00 93.94 73 PHE A CA 1
ATOM 578 C C . PHE A 1 73 ? 17.647 -1.800 -16.689 1.00 93.94 73 PHE A C 1
ATOM 580 O O . PHE A 1 73 ? 16.896 -2.329 -17.510 1.00 93.94 73 PHE A O 1
ATOM 587 N N . GLN A 1 74 ? 18.892 -2.236 -16.483 1.00 95.69 74 GLN A N 1
ATOM 588 C CA . GLN A 1 74 ? 19.443 -3.368 -17.226 1.00 95.69 74 GLN A CA 1
ATOM 589 C C . GLN A 1 74 ? 18.686 -4.666 -16.918 1.00 95.69 74 GLN A C 1
ATOM 591 O O . GLN A 1 74 ? 18.322 -5.389 -17.842 1.00 95.69 74 GLN A O 1
ATOM 596 N N . ALA A 1 75 ? 18.375 -4.929 -15.645 1.00 95.12 75 ALA A N 1
ATOM 597 C CA . ALA A 1 75 ? 17.588 -6.093 -15.244 1.00 95.12 75 ALA A CA 1
ATOM 598 C C . ALA A 1 75 ? 16.190 -6.089 -15.885 1.00 95.12 75 ALA A C 1
ATOM 600 O O . ALA A 1 75 ? 15.705 -7.125 -16.353 1.00 95.12 75 ALA A O 1
ATOM 601 N N . TRP A 1 76 ? 15.556 -4.916 -15.967 1.00 93.81 76 TRP A N 1
ATOM 602 C CA . TRP A 1 76 ? 14.289 -4.751 -16.667 1.00 93.81 76 TRP A CA 1
ATOM 603 C C . TRP A 1 76 ? 14.427 -5.077 -18.160 1.00 93.81 76 TRP A C 1
ATOM 605 O O . TRP A 1 76 ? 13.649 -5.890 -18.659 1.00 93.81 76 TRP A O 1
ATOM 615 N N . VAL A 1 77 ? 15.436 -4.543 -18.858 1.00 92.56 77 VAL A N 1
ATOM 616 C CA . VAL A 1 77 ? 15.691 -4.859 -20.279 1.00 92.56 77 VAL A CA 1
ATOM 617 C C . VAL A 1 77 ? 15.904 -6.362 -20.485 1.00 92.56 77 VAL A C 1
ATOM 619 O O . VAL A 1 77 ? 15.250 -6.967 -21.337 1.00 92.56 77 VAL A O 1
ATOM 622 N N . ASP A 1 78 ? 16.758 -6.981 -19.671 1.00 93.94 78 ASP A N 1
ATOM 623 C CA . ASP A 1 78 ? 17.109 -8.400 -19.787 1.00 93.94 78 ASP A CA 1
ATOM 624 C C . ASP A 1 78 ? 15.886 -9.303 -19.566 1.00 93.94 78 ASP A C 1
ATOM 626 O O . ASP A 1 78 ? 15.689 -10.287 -20.284 1.00 93.94 78 ASP A O 1
ATOM 630 N N . SER A 1 79 ? 15.002 -8.940 -18.627 1.00 91.69 79 SER A N 1
ATOM 631 C CA . SER A 1 79 ? 13.762 -9.690 -18.378 1.00 91.69 79 SER A CA 1
ATOM 632 C C . SER A 1 79 ? 12.800 -9.693 -19.576 1.00 91.69 79 SER A C 1
ATOM 634 O O . SER A 1 79 ? 12.026 -10.638 -19.736 1.00 91.69 79 SER A O 1
ATOM 636 N N . HIS A 1 80 ? 12.887 -8.689 -20.456 1.00 86.88 80 HIS A N 1
ATOM 637 C CA . HIS A 1 80 ? 12.041 -8.554 -21.644 1.00 86.88 80 HIS A CA 1
ATOM 638 C C . HIS A 1 80 ? 12.701 -9.091 -22.921 1.00 86.88 80 HIS A C 1
ATOM 640 O O . HIS A 1 80 ? 12.011 -9.279 -23.918 1.00 86.88 80 HIS A O 1
ATOM 646 N N . GLN A 1 81 ? 14.000 -9.412 -22.902 1.00 85.50 81 GLN A N 1
ATOM 647 C CA . GLN A 1 81 ? 14.726 -9.912 -24.077 1.00 85.50 81 GLN A CA 1
ATOM 648 C C . GLN A 1 81 ? 14.183 -11.253 -24.598 1.00 85.50 81 GLN A C 1
ATOM 650 O O . GLN A 1 81 ? 14.248 -11.536 -25.791 1.00 85.50 81 GLN A O 1
ATOM 655 N N . SER A 1 82 ? 13.667 -12.092 -23.698 1.00 85.19 82 SER A N 1
ATOM 656 C CA . SER A 1 82 ? 13.086 -13.397 -24.043 1.00 85.19 82 SER A CA 1
ATOM 657 C C . SER A 1 82 ? 11.598 -13.337 -24.396 1.00 85.19 82 SER A C 1
ATOM 659 O O . SER A 1 82 ? 11.025 -14.342 -24.820 1.00 85.19 82 SER A O 1
ATOM 661 N N . LEU A 1 83 ? 10.968 -12.176 -24.210 1.00 88.06 83 LEU A N 1
ATOM 662 C CA . LEU A 1 83 ? 9.567 -11.969 -24.529 1.00 88.06 83 LEU A CA 1
ATOM 663 C C . LEU A 1 83 ? 9.451 -11.587 -26.008 1.00 88.06 83 LEU A C 1
ATOM 665 O O . LEU A 1 83 ? 10.154 -10.700 -26.485 1.00 88.06 83 LEU A O 1
ATOM 669 N N . ASP A 1 84 ? 8.542 -12.241 -26.730 1.00 84.56 84 ASP A N 1
ATOM 670 C CA . ASP A 1 84 ? 8.205 -11.900 -28.119 1.00 84.56 84 ASP A CA 1
ATOM 671 C C . ASP A 1 84 ? 7.325 -10.639 -28.145 1.00 84.56 84 ASP A C 1
ATOM 6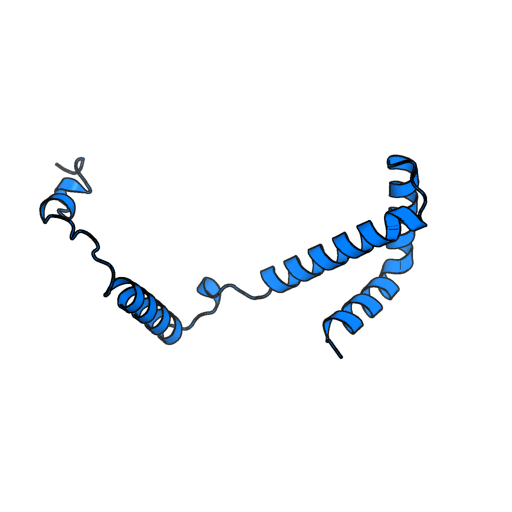73 O O . ASP A 1 84 ? 6.119 -10.681 -28.395 1.00 84.56 84 ASP A O 1
ATOM 677 N N . ILE A 1 85 ? 7.914 -9.510 -27.742 1.00 83.88 85 ILE A N 1
ATOM 678 C CA . ILE A 1 85 ? 7.226 -8.224 -27.656 1.00 83.88 85 ILE A CA 1
ATOM 679 C C . ILE A 1 85 ? 7.169 -7.628 -29.064 1.00 83.88 85 ILE A C 1
ATOM 681 O O . ILE A 1 85 ? 8.221 -7.426 -29.677 1.00 83.88 85 ILE A O 1
ATOM 685 N N . PRO A 1 86 ? 5.971 -7.298 -29.579 1.00 85.50 86 PRO A N 1
ATOM 686 C CA . PRO A 1 86 ? 5.843 -6.661 -30.878 1.00 85.50 86 PRO A CA 1
ATOM 687 C C . PRO A 1 86 ? 6.630 -5.351 -30.913 1.00 85.50 86 PRO A C 1
ATOM 689 O O . PRO A 1 86 ? 6.422 -4.464 -30.083 1.00 85.50 86 PRO A O 1
ATOM 692 N N . VAL A 1 87 ? 7.520 -5.220 -31.893 1.00 84.81 87 VAL A N 1
ATOM 693 C CA . VAL A 1 87 ? 8.240 -3.969 -32.133 1.00 84.81 87 VAL A CA 1
ATOM 694 C C . VAL A 1 87 ? 7.250 -2.937 -32.672 1.00 84.81 87 VAL A C 1
ATOM 696 O O . VAL A 1 87 ? 6.459 -3.232 -33.571 1.00 84.81 87 VAL A O 1
ATOM 699 N N . LEU A 1 88 ? 7.279 -1.726 -32.112 1.00 86.12 88 LEU A N 1
ATOM 700 C CA . LEU A 1 88 ? 6.477 -0.614 -32.617 1.00 86.12 88 LEU A CA 1
ATOM 701 C C . LEU A 1 88 ? 6.925 -0.253 -34.037 1.00 86.12 88 LEU A C 1
ATOM 703 O O . LEU A 1 88 ? 8.119 -0.233 -34.331 1.00 86.12 88 LEU A O 1
ATOM 707 N N . SER A 1 89 ? 5.970 0.041 -34.919 1.00 89.12 89 SER A N 1
ATOM 708 C CA . SER A 1 89 ? 6.294 0.532 -36.258 1.00 89.12 89 SER A CA 1
ATOM 709 C C . SER A 1 89 ? 6.951 1.913 -36.189 1.00 89.12 89 SER A C 1
ATOM 711 O O . SER A 1 89 ? 6.697 2.689 -35.265 1.00 89.12 89 SER A O 1
ATOM 713 N N . ASP A 1 90 ? 7.744 2.256 -37.206 1.00 86.25 90 ASP A N 1
ATOM 714 C CA . ASP A 1 90 ? 8.362 3.586 -37.319 1.00 86.25 90 ASP A CA 1
ATOM 715 C C . ASP A 1 90 ? 7.319 4.714 -37.294 1.00 86.25 90 ASP A C 1
ATOM 717 O O . ASP A 1 90 ? 7.559 5.780 -36.733 1.00 86.25 90 ASP A O 1
ATOM 721 N N . GLU A 1 91 ? 6.133 4.462 -37.852 1.00 87.94 91 GLU A N 1
ATOM 722 C CA . GLU A 1 91 ? 4.991 5.374 -37.780 1.00 87.94 91 GLU A CA 1
ATOM 723 C C . GLU A 1 91 ? 4.510 5.564 -36.334 1.00 87.94 91 GLU A C 1
ATOM 725 O O . GLU A 1 91 ? 4.350 6.698 -35.896 1.00 87.94 91 GLU A O 1
ATOM 730 N N . ALA A 1 92 ? 4.364 4.487 -35.555 1.00 86.06 92 ALA A N 1
ATOM 731 C CA . ALA A 1 92 ? 3.933 4.565 -34.157 1.00 86.06 92 ALA A CA 1
ATOM 732 C C . ALA A 1 92 ? 4.965 5.258 -33.247 1.00 86.06 92 ALA A C 1
ATOM 734 O O . ALA A 1 92 ? 4.597 5.841 -32.226 1.00 86.06 92 ALA A O 1
ATOM 735 N N . MET A 1 93 ? 6.250 5.209 -33.612 1.00 86.00 93 MET A N 1
ATOM 736 C CA . MET A 1 93 ? 7.328 5.916 -32.909 1.00 86.00 93 MET A CA 1
ATOM 737 C C . MET A 1 93 ? 7.589 7.327 -33.452 1.00 86.00 93 MET A C 1
ATOM 739 O O . MET A 1 93 ? 8.386 8.070 -32.872 1.00 86.00 93 MET A O 1
ATOM 743 N N . SER A 1 94 ? 6.952 7.715 -34.560 1.00 87.94 94 SER A N 1
ATOM 744 C CA . SER A 1 94 ? 7.145 9.034 -35.153 1.00 87.94 94 SER A CA 1
ATOM 745 C C . SER A 1 94 ? 6.635 10.118 -34.209 1.00 87.94 94 SER A C 1
ATOM 747 O O . SER A 1 94 ? 5.547 10.044 -33.633 1.00 87.94 94 SER A O 1
ATOM 749 N N . ARG A 1 95 ? 7.418 11.191 -34.094 1.00 82.62 95 ARG A N 1
ATOM 750 C CA . ARG A 1 95 ? 7.054 12.370 -33.308 1.00 82.62 95 ARG A CA 1
ATOM 751 C C . ARG A 1 95 ? 5.758 13.004 -33.815 1.00 82.62 95 ARG A C 1
ATOM 753 O O . ARG A 1 95 ? 4.989 13.521 -33.012 1.00 82.62 95 ARG A O 1
ATOM 760 N N . GLU A 1 96 ? 5.522 12.942 -35.120 1.00 85.31 96 GLU A N 1
ATOM 761 C CA . GLU A 1 96 ? 4.322 13.425 -35.797 1.00 85.31 96 GLU A CA 1
ATOM 762 C C . GLU A 1 96 ? 3.089 12.575 -35.427 1.00 85.31 96 GLU A C 1
ATOM 764 O O . GLU A 1 96 ? 1.997 13.121 -35.301 1.00 85.31 96 GLU A O 1
ATOM 769 N N . SER A 1 97 ? 3.266 11.274 -35.149 1.00 82.00 97 SER A N 1
ATOM 770 C CA . SER A 1 97 ? 2.207 10.403 -34.612 1.00 82.00 97 SER A CA 1
ATOM 771 C C . SER A 1 97 ? 1.953 10.626 -33.116 1.00 82.00 97 SER A C 1
ATOM 773 O O . SER A 1 97 ? 0.819 10.495 -32.661 1.00 82.00 97 SER A O 1
ATOM 775 N N . ILE A 1 98 ? 2.992 10.934 -32.333 1.00 84.06 98 ILE A N 1
ATOM 776 C CA . ILE A 1 98 ? 2.876 11.149 -30.877 1.00 84.06 98 ILE A CA 1
ATOM 777 C C . ILE A 1 98 ? 2.322 12.550 -30.562 1.00 84.06 98 ILE A C 1
ATOM 779 O O . ILE A 1 98 ? 1.610 12.733 -29.576 1.00 84.06 98 ILE A O 1
ATOM 783 N N . TYR A 1 99 ? 2.626 13.544 -31.400 1.00 85.50 99 TYR A N 1
ATOM 784 C CA . TYR A 1 99 ? 2.202 14.935 -31.232 1.00 85.50 99 TYR A CA 1
ATOM 785 C C . TYR A 1 99 ? 1.503 15.462 -32.495 1.00 85.50 99 TYR A C 1
ATOM 787 O O . TYR A 1 99 ? 2.075 16.305 -33.196 1.00 85.50 99 TYR A O 1
ATOM 795 N N . PRO A 1 100 ? 0.268 15.007 -32.775 1.00 73.00 100 PRO A N 1
ATOM 796 C CA . PRO A 1 100 ? -0.447 15.359 -34.002 1.00 73.00 100 PRO A CA 1
ATOM 797 C C . PRO A 1 100 ? -0.782 16.855 -34.090 1.00 73.00 100 PRO A C 1
ATOM 799 O O . PRO A 1 100 ? -0.772 17.422 -35.175 1.00 73.00 100 PRO A O 1
ATOM 802 N N . ASP A 1 101 ? -0.984 17.527 -32.953 1.00 82.56 101 ASP A N 1
ATOM 803 C CA . ASP A 1 101 ? -1.425 18.931 -32.892 1.00 82.56 101 ASP A CA 1
ATOM 804 C C . ASP A 1 101 ? -0.297 19.966 -33.084 1.00 82.56 101 ASP A C 1
ATOM 806 O O . ASP A 1 101 ? -0.473 21.154 -32.801 1.00 82.56 101 ASP A O 1
ATOM 810 N N . ARG A 1 102 ? 0.903 19.540 -33.498 1.00 71.81 102 ARG A N 1
ATOM 811 C CA . ARG A 1 102 ? 2.045 20.445 -33.733 1.00 71.81 102 ARG A CA 1
ATOM 812 C C . ARG A 1 102 ? 2.194 20.888 -35.197 1.00 71.81 102 ARG A C 1
ATOM 814 O O . ARG A 1 102 ? 3.174 21.580 -35.486 1.00 71.81 102 ARG A O 1
ATOM 821 N N . PHE A 1 103 ? 1.250 20.536 -36.076 1.00 60.91 103 PHE A N 1
ATOM 822 C CA . PHE A 1 103 ? 1.261 20.860 -37.508 1.00 60.91 103 PHE A CA 1
ATOM 823 C C . PHE A 1 103 ? -0.096 21.352 -38.013 1.00 60.91 103 PHE A C 1
ATOM 825 O O . PHE A 1 103 ? -1.124 20.758 -37.628 1.00 60.91 103 PHE A O 1
#

Secondary structure (DSSP, 8-state):
--HHHHHHHHHHHHTHHHHHHHHHHHHHHHT--HHHHHHHHHHHHHHHHHHHHHHHS--HHHH--HHHHHHHHHHHHHHHHTS-PPPPPHHHH-HHHH-GGG-

Sequence (103 aa):
MSKLSHQYSDFNNSYAQDIEQVLGMLSKITSRSVAEIKPHLDALLNRLNQEKDDSASASFYETSTHEEWSAEFQAWVDSHQSLDIPVLSDEAMSRESIYPDRF